Protein AF-A0A7C2LD49-F1 (afdb_monomer_lite)

Secondary structure (DSSP, 8-state):
--------HHHHHHHHHHHHHHHHHHHHHHHHHHHHHHHHHGGGSPTTGGGSPP-TTHHHHHHHHHHHHHHHHHHHHHH-TTHHHHHHHHHHHHHHHHHHHHHHHHHHS--SSPPPPHHHHHHHHHHHHHHHHHHHHHHHHHHHHHHHHHHHHHHHHH--

Structure (mmCIF, N/CA/C/O backbone):
data_AF-A0A7C2LD49-F1
#
_entry.id   AF-A0A7C2LD49-F1
#
loop_
_atom_site.group_PDB
_atom_site.id
_atom_site.type_symbol
_atom_site.label_atom_id
_atom_site.label_alt_id
_atom_site.label_comp_id
_atom_site.label_asym_id
_atom_site.label_entity_id
_atom_site.label_seq_id
_atom_site.pdbx_PDB_ins_code
_atom_site.Cartn_x
_atom_site.Cartn_y
_atom_site.Cartn_z
_atom_site.occupancy
_atom_site.B_iso_or_equiv
_atom_site.auth_seq_id
_atom_site.auth_comp_id
_atom_site.auth_asym_id
_atom_site.auth_atom_id
_atom_site.pdbx_PDB_model_num
ATOM 1 N N . MET A 1 1 ? -26.504 25.835 11.988 1.00 38.66 1 MET A N 1
ATOM 2 C CA . MET A 1 1 ? -25.027 25.902 12.025 1.00 38.66 1 MET A CA 1
ATOM 3 C C . MET A 1 1 ? -24.518 24.601 12.623 1.00 38.66 1 MET A C 1
ATOM 5 O O . MET A 1 1 ? -24.708 24.375 13.809 1.00 38.66 1 MET A O 1
ATOM 9 N N . ALA A 1 2 ? -24.002 23.696 11.789 1.00 41.78 2 ALA A N 1
ATOM 10 C CA . ALA A 1 2 ? -23.478 22.413 12.249 1.00 41.78 2 ALA A CA 1
ATOM 11 C C . ALA A 1 2 ? -22.255 22.669 13.139 1.00 41.78 2 ALA A C 1
ATOM 13 O O . ALA A 1 2 ? -21.271 23.254 12.688 1.00 41.78 2 ALA A O 1
ATOM 14 N N . GLY A 1 3 ? -22.347 22.291 14.414 1.00 40.12 3 GLY A N 1
ATOM 15 C CA . GLY A 1 3 ? -21.246 22.422 15.359 1.00 40.12 3 GLY A CA 1
ATOM 16 C C . GLY A 1 3 ? -20.045 21.630 14.857 1.00 40.12 3 GLY A C 1
ATOM 17 O O . GLY A 1 3 ? -20.109 20.408 14.734 1.00 40.12 3 GLY A O 1
ATOM 18 N N . VAL A 1 4 ? -18.954 22.329 14.552 1.00 45.88 4 VAL A N 1
ATOM 19 C CA . VAL A 1 4 ? -17.667 21.712 14.232 1.00 45.88 4 VAL A CA 1
ATOM 20 C C . VAL A 1 4 ? -17.202 20.982 15.493 1.00 45.88 4 VAL A C 1
ATOM 22 O O . VAL A 1 4 ? -16.647 21.594 16.406 1.00 45.88 4 VAL A O 1
ATOM 25 N N . LYS A 1 5 ? -17.473 19.673 15.583 1.00 56.56 5 LYS A N 1
ATOM 26 C CA . LYS A 1 5 ? -16.883 18.806 16.610 1.00 56.56 5 LYS A CA 1
ATOM 27 C C . LYS A 1 5 ? -15.365 18.957 16.488 1.00 56.56 5 LYS A C 1
ATOM 29 O O . LYS A 1 5 ? -14.786 18.525 15.494 1.00 56.56 5 LYS A O 1
ATOM 34 N N . ARG A 1 6 ? -14.721 19.597 17.472 1.00 55.78 6 ARG A N 1
ATOM 35 C CA . ARG A 1 6 ? -13.255 19.674 17.554 1.00 55.78 6 ARG A CA 1
ATOM 36 C C . ARG A 1 6 ? -12.712 18.247 17.554 1.00 55.78 6 ARG A C 1
ATOM 38 O O . ARG A 1 6 ? -12.848 17.533 18.545 1.00 55.78 6 ARG A O 1
ATOM 45 N N . LEU A 1 7 ? -12.120 17.832 16.437 1.00 61.81 7 LEU A N 1
ATOM 46 C CA . LEU A 1 7 ? -11.385 16.580 16.349 1.00 61.81 7 LEU A CA 1
ATOM 47 C C . LEU A 1 7 ? -10.257 16.652 17.385 1.00 61.81 7 LEU A C 1
ATOM 49 O O . LEU A 1 7 ? -9.445 17.576 17.354 1.00 61.81 7 LEU A O 1
ATOM 53 N N . SER A 1 8 ? -10.235 15.725 18.344 1.00 77.50 8 SER A N 1
ATOM 54 C CA . SER A 1 8 ? -9.158 15.675 19.335 1.00 77.50 8 SER A CA 1
ATOM 55 C C . SER A 1 8 ? -7.816 15.565 18.607 1.00 77.50 8 SER A C 1
ATOM 57 O O . SER A 1 8 ? -7.677 14.724 17.719 1.00 77.50 8 SER A O 1
ATOM 59 N N . TRP A 1 9 ? -6.824 16.378 18.986 1.00 80.88 9 TRP A N 1
ATOM 60 C CA . TRP A 1 9 ? -5.478 16.376 18.388 1.00 80.88 9 TRP A CA 1
ATOM 61 C C . TRP A 1 9 ? -4.862 14.971 18.301 1.00 80.88 9 TRP A C 1
ATOM 63 O O . TRP A 1 9 ? -4.153 14.661 17.349 1.00 80.88 9 TRP A O 1
ATOM 73 N N . LYS A 1 10 ? -5.203 14.085 19.246 1.00 83.75 10 LYS A N 1
ATOM 74 C CA . LYS A 1 10 ? -4.780 12.676 19.247 1.00 83.75 10 LYS A CA 1
ATOM 75 C C . LYS A 1 10 ? -5.353 11.884 18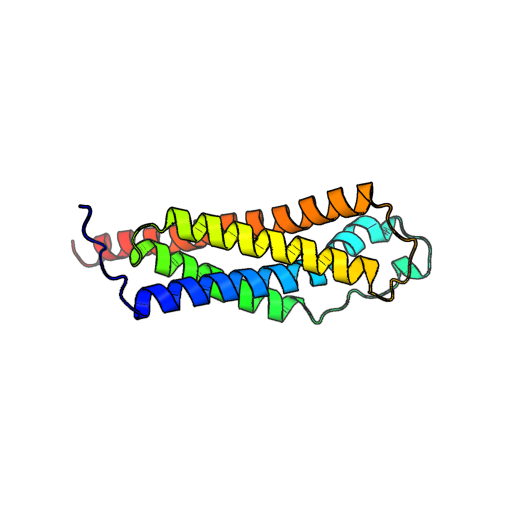.065 1.00 83.75 10 LYS A C 1
ATOM 77 O O . LYS A 1 10 ? -4.644 11.090 17.459 1.00 83.75 10 LYS A O 1
ATOM 82 N N . ILE A 1 11 ? -6.620 12.116 17.720 1.00 83.44 11 ILE A N 1
ATOM 83 C CA . ILE A 1 11 ? -7.285 11.466 16.582 1.00 83.44 11 ILE A CA 1
ATOM 84 C C . ILE A 1 11 ? -6.709 12.014 15.277 1.00 83.44 11 ILE A C 1
ATOM 86 O O . ILE A 1 11 ? -6.383 11.233 14.392 1.00 83.44 11 ILE A O 1
ATOM 90 N N . ALA A 1 12 ? -6.507 13.331 15.179 1.00 86.06 12 ALA A N 1
ATOM 91 C CA . ALA A 1 12 ? -5.870 13.944 14.014 1.00 86.06 12 ALA A CA 1
ATOM 92 C C . ALA A 1 12 ? -4.448 13.398 13.779 1.00 86.06 12 ALA A C 1
ATOM 94 O O . ALA A 1 12 ? -4.109 13.018 12.660 1.00 86.06 12 ALA A O 1
ATOM 95 N N . GLY A 1 13 ? -3.646 13.283 14.844 1.00 89.31 13 GLY A N 1
ATOM 96 C CA . GLY A 1 13 ? -2.306 12.695 14.778 1.00 89.31 13 GLY A CA 1
ATOM 97 C C . GLY A 1 13 ? -2.326 11.230 14.337 1.00 89.31 13 GLY A C 1
ATOM 98 O O . GLY A 1 13 ? -1.518 10.825 13.507 1.00 89.31 13 GLY A O 1
ATOM 99 N N . PHE A 1 14 ? -3.293 10.446 14.817 1.00 91.38 14 PHE A N 1
ATOM 100 C CA . PHE A 1 14 ? -3.450 9.052 14.401 1.00 91.38 14 PHE A CA 1
ATOM 101 C C . PHE A 1 14 ? -3.874 8.911 12.930 1.00 91.38 14 PHE A C 1
ATOM 103 O O . PHE A 1 14 ? -3.339 8.066 12.214 1.00 91.38 14 PHE A O 1
ATOM 110 N N . TRP A 1 15 ? -4.773 9.779 12.450 1.00 92.81 15 TRP A N 1
ATOM 111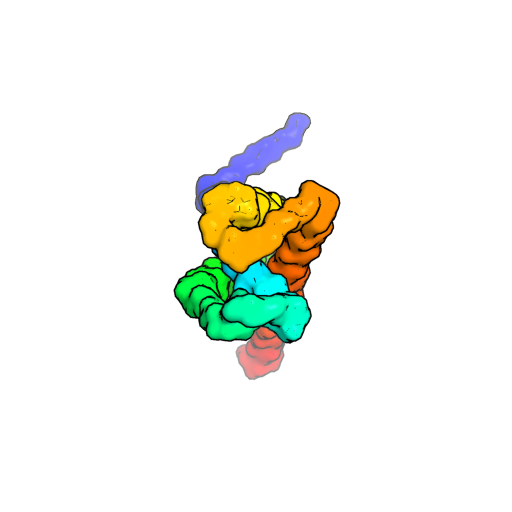 C CA . TRP A 1 15 ? -5.108 9.866 11.025 1.00 92.81 15 TRP A CA 1
ATOM 112 C C . TRP A 1 15 ? -3.865 10.159 10.192 1.00 92.81 15 TRP A C 1
ATOM 114 O O . TRP A 1 15 ? -3.615 9.471 9.207 1.00 92.81 15 TRP A O 1
ATOM 124 N N . PHE A 1 16 ? -3.082 11.163 10.583 1.00 94.00 16 PHE A N 1
ATOM 125 C CA . PHE A 1 16 ? -1.860 11.525 9.873 1.00 94.00 16 PHE A CA 1
ATOM 126 C C . PHE A 1 16 ? -0.850 10.369 9.844 1.00 94.00 16 PHE A C 1
ATOM 128 O O . PHE A 1 16 ? -0.315 10.058 8.784 1.00 94.00 16 PHE A O 1
ATOM 135 N N . ALA A 1 17 ? -0.657 9.673 10.968 1.00 95.19 17 ALA A N 1
ATOM 136 C CA . ALA A 1 17 ? 0.241 8.523 11.051 1.00 95.19 17 ALA A CA 1
ATOM 137 C C . ALA A 1 17 ? -0.164 7.384 10.101 1.00 95.19 17 ALA A C 1
ATOM 139 O O . ALA A 1 17 ? 0.690 6.833 9.413 1.00 95.19 17 ALA A O 1
ATOM 140 N N . ILE A 1 18 ? -1.460 7.062 10.005 1.00 96.25 18 ILE A N 1
ATOM 141 C CA . ILE A 1 18 ? -1.960 6.047 9.062 1.00 96.25 18 ILE A CA 1
ATOM 142 C C . ILE A 1 18 ? -1.695 6.461 7.615 1.00 96.25 18 ILE A C 1
ATOM 144 O O . ILE A 1 18 ? -1.265 5.633 6.816 1.00 96.25 18 ILE A O 1
ATOM 148 N N . HIS A 1 19 ? -1.912 7.732 7.275 1.00 96.88 19 HIS A N 1
ATOM 149 C CA . HIS A 1 19 ? -1.615 8.233 5.935 1.00 96.88 19 HIS A CA 1
ATOM 150 C C . HIS A 1 19 ? -0.125 8.163 5.615 1.00 96.88 19 HIS A C 1
ATOM 152 O O . HIS A 1 19 ? 0.227 7.720 4.528 1.00 96.88 19 HIS A O 1
ATOM 158 N N . LEU A 1 20 ? 0.739 8.535 6.563 1.00 96.62 20 LEU A N 1
ATOM 159 C CA . LEU A 1 20 ? 2.189 8.452 6.404 1.00 96.62 20 LEU A CA 1
ATOM 160 C C . LEU A 1 20 ? 2.655 6.999 6.225 1.00 96.62 20 LEU A C 1
ATOM 162 O O . LEU A 1 20 ? 3.468 6.720 5.347 1.00 96.62 20 LEU A O 1
ATOM 166 N N . LEU A 1 21 ? 2.095 6.068 7.005 1.00 96.81 21 LEU A N 1
ATOM 167 C CA . LEU A 1 21 ? 2.347 4.634 6.852 1.00 96.81 21 LEU A CA 1
ATOM 168 C C . LEU A 1 21 ? 1.868 4.123 5.493 1.00 96.81 21 LEU A C 1
ATOM 170 O O . LEU A 1 21 ? 2.601 3.392 4.833 1.00 96.81 21 LEU A O 1
ATOM 174 N N . ALA A 1 22 ? 0.677 4.522 5.043 1.00 96.94 22 ALA A N 1
ATOM 175 C CA . ALA A 1 22 ? 0.164 4.157 3.726 1.00 96.94 22 ALA A CA 1
ATOM 176 C C . ALA A 1 22 ? 1.066 4.686 2.603 1.00 96.94 22 ALA A C 1
ATOM 178 O O . ALA A 1 22 ? 1.401 3.938 1.688 1.00 96.94 22 ALA A O 1
ATOM 179 N N . TRP A 1 23 ? 1.525 5.934 2.723 1.00 96.50 23 TRP A N 1
ATOM 180 C CA . TRP A 1 23 ? 2.493 6.555 1.818 1.00 96.50 23 TRP A CA 1
ATOM 181 C C . TRP A 1 23 ? 3.795 5.756 1.741 1.00 96.50 23 TRP A C 1
ATOM 183 O O . TRP A 1 23 ? 4.209 5.355 0.656 1.00 96.50 23 TRP A O 1
ATOM 193 N N . GLY A 1 24 ? 4.418 5.490 2.893 1.00 94.50 24 GLY A N 1
ATOM 194 C CA . GLY A 1 24 ? 5.688 4.770 2.969 1.00 94.50 24 GLY A CA 1
ATOM 195 C C . GLY A 1 24 ? 5.571 3.331 2.474 1.00 94.50 24 GLY A C 1
ATOM 196 O O . GLY A 1 24 ? 6.415 2.870 1.712 1.00 94.50 24 GLY A O 1
ATOM 197 N N . THR A 1 25 ? 4.491 2.637 2.841 1.00 95.62 25 THR A N 1
ATOM 198 C CA . THR A 1 25 ? 4.242 1.259 2.388 1.00 95.62 25 THR A CA 1
ATOM 199 C C . THR A 1 25 ? 4.027 1.213 0.876 1.00 95.62 25 THR A C 1
ATOM 201 O O . THR A 1 25 ? 4.627 0.378 0.204 1.00 95.62 25 THR A O 1
ATOM 204 N N . GLY A 1 26 ? 3.225 2.137 0.332 1.00 94.06 26 GLY A N 1
ATOM 205 C CA . GLY A 1 26 ? 3.004 2.267 -1.106 1.00 94.06 26 GLY A CA 1
ATOM 206 C C . GLY A 1 26 ? 4.298 2.564 -1.860 1.00 94.06 26 GLY A C 1
ATOM 207 O O . GLY A 1 26 ? 4.593 1.898 -2.847 1.00 94.06 26 GLY A O 1
ATOM 208 N N . PHE A 1 27 ? 5.117 3.489 -1.355 1.00 92.62 27 PHE A N 1
ATOM 209 C CA . PHE A 1 27 ? 6.413 3.812 -1.949 1.00 92.62 27 PHE A CA 1
ATOM 210 C C . PHE A 1 27 ? 7.352 2.599 -1.987 1.00 92.62 27 PHE A C 1
ATOM 212 O O . PHE A 1 27 ? 7.891 2.280 -3.047 1.00 92.62 27 PHE A O 1
ATOM 219 N N . VAL A 1 28 ? 7.519 1.898 -0.859 1.00 91.00 28 VAL A N 1
ATOM 220 C CA . VAL A 1 28 ? 8.383 0.708 -0.784 1.00 91.00 28 VAL A CA 1
ATOM 221 C C . VAL A 1 28 ? 7.858 -0.400 -1.694 1.00 91.00 28 VAL A C 1
ATOM 223 O O . VAL A 1 28 ? 8.645 -1.023 -2.397 1.00 91.00 28 VAL A O 1
ATOM 226 N N . TRP A 1 29 ? 6.540 -0.615 -1.741 1.00 91.00 29 TRP A N 1
ATOM 227 C CA . TRP A 1 29 ? 5.928 -1.580 -2.654 1.00 91.00 29 TRP A CA 1
ATOM 228 C C . TRP A 1 29 ? 6.188 -1.239 -4.119 1.00 91.00 29 TRP A C 1
ATOM 230 O O . TRP A 1 29 ? 6.621 -2.105 -4.867 1.00 91.00 29 TRP A O 1
ATOM 240 N N . GLY A 1 30 ? 5.957 0.012 -4.527 1.00 87.31 30 GLY A N 1
ATOM 241 C CA . GLY A 1 30 ? 6.189 0.450 -5.903 1.00 87.31 30 GLY A CA 1
ATOM 242 C C . GLY A 1 30 ? 7.644 0.266 -6.335 1.00 87.31 30 GLY A C 1
ATOM 243 O O . GLY A 1 30 ? 7.889 -0.211 -7.438 1.00 87.31 30 GLY A O 1
ATOM 244 N N . ALA A 1 31 ? 8.594 0.546 -5.439 1.00 84.44 31 ALA A N 1
ATOM 245 C CA . ALA A 1 31 ? 10.015 0.322 -5.695 1.00 84.44 31 ALA A CA 1
ATOM 246 C C . ALA A 1 31 ? 10.389 -1.170 -5.722 1.00 84.44 31 ALA A C 1
ATOM 248 O O . ALA A 1 31 ? 11.208 -1.593 -6.532 1.00 84.44 31 ALA A O 1
ATOM 249 N N . ALA A 1 32 ? 9.780 -1.981 -4.854 1.00 80.75 32 ALA A N 1
ATOM 250 C CA . ALA A 1 32 ? 10.046 -3.415 -4.761 1.00 80.75 32 ALA A CA 1
ATOM 251 C C . ALA A 1 32 ? 9.331 -4.242 -5.841 1.00 80.75 32 ALA A C 1
ATOM 253 O O . ALA A 1 32 ? 9.728 -5.373 -6.109 1.00 80.75 32 ALA A O 1
ATOM 254 N N . ALA A 1 33 ? 8.273 -3.716 -6.457 1.00 75.38 33 ALA A N 1
ATOM 255 C CA . ALA A 1 33 ? 7.445 -4.454 -7.405 1.00 75.38 33 ALA A CA 1
ATOM 256 C C . ALA A 1 33 ? 8.179 -4.835 -8.695 1.00 75.38 33 ALA A C 1
ATOM 258 O O . ALA A 1 33 ? 7.771 -5.800 -9.349 1.00 75.38 33 ALA A O 1
ATOM 259 N N . ASP A 1 34 ? 9.284 -4.156 -9.029 1.00 64.88 34 ASP A N 1
ATOM 260 C CA . ASP A 1 34 ? 10.156 -4.591 -10.123 1.00 64.88 34 ASP A CA 1
ATOM 261 C C . ASP A 1 34 ? 10.686 -6.013 -9.871 1.00 64.88 34 ASP A C 1
ATOM 263 O O . ASP A 1 34 ? 10.747 -6.808 -10.796 1.00 64.88 34 ASP A O 1
ATOM 267 N N . LEU A 1 35 ? 10.888 -6.423 -8.610 1.00 55.06 35 LEU A N 1
ATOM 268 C CA . LEU A 1 35 ? 11.236 -7.801 -8.235 1.00 55.06 35 LEU A CA 1
ATOM 269 C C . LEU A 1 35 ? 10.166 -8.817 -8.662 1.00 55.06 35 LEU A C 1
ATOM 271 O O . LEU A 1 35 ? 10.474 -9.903 -9.151 1.00 55.06 35 LEU A O 1
ATOM 275 N N . THR A 1 36 ? 8.891 -8.479 -8.459 1.00 56.12 36 THR A N 1
ATOM 276 C CA . THR A 1 36 ? 7.757 -9.373 -8.728 1.00 56.12 36 THR A CA 1
ATOM 277 C C . THR A 1 36 ? 7.461 -9.452 -10.220 1.00 56.12 36 THR A C 1
ATOM 279 O O . THR A 1 36 ? 7.240 -10.542 -10.748 1.00 56.12 36 THR A O 1
ATOM 282 N N . VAL A 1 37 ? 7.512 -8.314 -10.916 1.00 56.44 37 VAL A N 1
ATOM 283 C CA . VAL A 1 37 ? 7.369 -8.269 -12.375 1.00 56.44 37 VAL A CA 1
ATOM 284 C C . VAL A 1 37 ? 8.568 -8.943 -13.038 1.00 56.44 37 VAL A C 1
ATOM 286 O O . VAL A 1 37 ? 8.385 -9.744 -13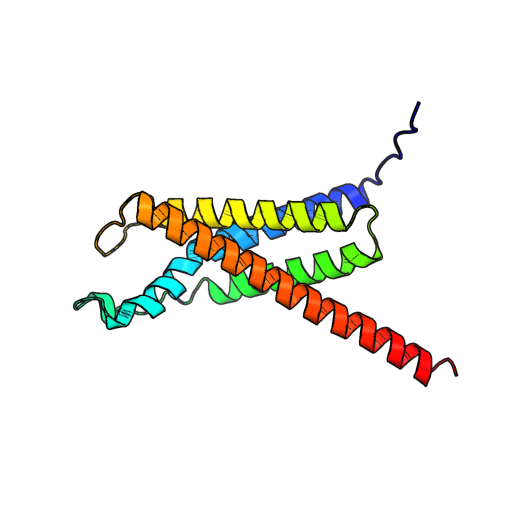.950 1.00 56.44 37 VAL A O 1
ATOM 289 N N . PHE A 1 38 ? 9.784 -8.711 -12.544 1.00 56.72 38 PHE A N 1
ATOM 290 C CA . PHE A 1 38 ? 10.974 -9.402 -13.016 1.00 56.72 38 PHE A CA 1
ATOM 291 C C . PHE A 1 38 ? 10.827 -10.910 -12.851 1.00 56.72 38 PHE A C 1
ATOM 293 O O . PHE A 1 38 ? 10.982 -11.603 -13.839 1.00 56.72 38 PHE A O 1
ATOM 300 N N . LEU A 1 39 ? 10.439 -11.442 -11.685 1.00 55.09 39 LEU A N 1
ATOM 301 C CA . LEU A 1 39 ? 10.241 -12.891 -11.504 1.00 55.09 39 LEU A CA 1
ATOM 302 C C . LEU A 1 39 ? 9.200 -13.498 -12.462 1.00 55.09 39 LEU A C 1
ATOM 304 O O . LEU A 1 39 ? 9.406 -14.616 -12.936 1.00 55.09 39 LEU A 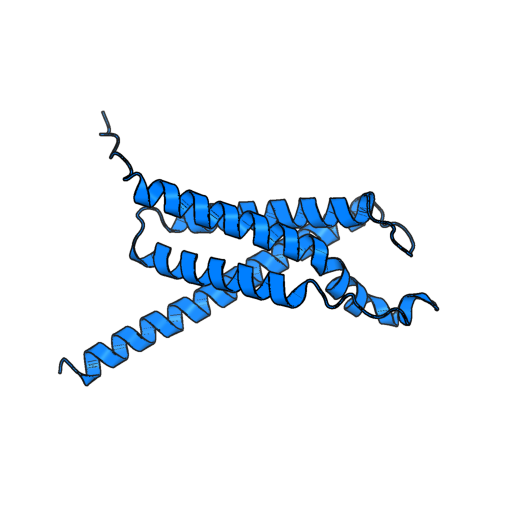O 1
ATOM 308 N N . LEU A 1 40 ? 8.125 -12.769 -12.779 1.00 61.50 40 LEU A N 1
ATOM 309 C CA . LEU A 1 40 ? 7.097 -13.212 -13.730 1.00 61.50 40 LEU A CA 1
ATOM 310 C C . LEU A 1 40 ? 7.607 -13.244 -15.180 1.00 61.50 40 LEU A C 1
ATOM 312 O O . LEU A 1 40 ? 7.245 -14.142 -15.936 1.00 61.50 40 LEU A O 1
ATOM 316 N N . VAL A 1 41 ? 8.455 -12.285 -15.564 1.00 62.00 41 VAL A N 1
ATOM 317 C CA . VAL A 1 41 ? 8.949 -12.119 -16.945 1.00 62.00 41 VAL A CA 1
ATOM 318 C C . VAL A 1 41 ? 10.364 -12.707 -17.127 1.00 62.00 41 VAL A C 1
ATOM 320 O O . VAL A 1 41 ? 10.840 -12.876 -18.249 1.00 62.00 41 VAL A O 1
ATOM 323 N N . ARG A 1 42 ? 11.030 -13.111 -16.038 1.00 62.59 42 ARG A N 1
ATOM 324 C CA . ARG A 1 42 ? 12.390 -13.679 -15.993 1.00 62.59 42 ARG A CA 1
ATOM 325 C C . ARG A 1 42 ? 12.601 -14.841 -16.965 1.00 62.59 42 ARG A C 1
ATOM 327 O O . ARG A 1 42 ? 13.644 -14.846 -17.617 1.00 62.59 42 ARG A O 1
ATOM 334 N N . PRO A 1 43 ? 11.665 -15.803 -17.119 1.00 66.12 43 PRO A N 1
ATOM 335 C CA . PRO A 1 43 ? 11.848 -16.914 -18.055 1.00 66.12 43 PRO A CA 1
ATOM 336 C C . PRO A 1 43 ? 11.889 -16.465 -19.521 1.00 66.12 43 PRO A C 1
ATOM 338 O O . PRO A 1 43 ? 12.537 -17.113 -20.338 1.00 66.12 43 PRO A O 1
ATOM 341 N N . SER A 1 44 ? 11.215 -15.358 -19.845 1.00 69.62 44 SER A N 1
ATOM 342 C CA . SER A 1 44 ? 11.155 -14.779 -21.193 1.00 69.62 44 SER A CA 1
ATOM 343 C C . SER A 1 44 ? 12.285 -13.793 -21.506 1.00 69.62 44 SER A C 1
ATOM 345 O O . SER A 1 44 ? 12.398 -13.350 -22.646 1.00 69.62 44 SER A O 1
ATOM 347 N N . LEU A 1 45 ? 13.132 -13.445 -20.532 1.00 63.28 45 LEU A N 1
ATOM 348 C CA . LEU A 1 45 ? 14.263 -12.550 -20.767 1.00 63.28 45 LEU A CA 1
ATOM 349 C C . LEU A 1 45 ? 15.442 -13.304 -21.412 1.00 63.28 45 LEU A C 1
ATOM 351 O O . LEU A 1 45 ? 15.781 -14.415 -20.983 1.00 63.28 45 LEU A O 1
ATOM 355 N N . PRO A 1 46 ? 16.127 -12.710 -22.406 1.00 72.69 46 PRO A N 1
ATOM 356 C CA . PRO A 1 46 ? 17.370 -13.270 -22.916 1.00 72.69 46 PRO A CA 1
ATOM 357 C C . PRO A 1 46 ? 18.478 -13.219 -21.840 1.00 72.69 46 PRO A C 1
ATOM 359 O O . PRO A 1 46 ? 18.446 -12.369 -20.944 1.00 72.69 46 PRO A O 1
ATOM 362 N N . PRO A 1 47 ? 19.481 -14.115 -21.892 1.00 74.44 47 PRO A N 1
ATOM 363 C CA . PRO A 1 47 ? 20.716 -13.954 -21.120 1.00 74.44 47 PRO A CA 1
ATOM 364 C C . PRO A 1 47 ? 21.392 -12.589 -21.369 1.00 74.44 47 PRO A C 1
ATOM 366 O O . PRO A 1 47 ? 21.299 -12.094 -22.493 1.00 74.44 47 PRO A O 1
ATOM 369 N N . PRO A 1 48 ? 22.105 -11.994 -20.387 1.00 65.94 48 PRO A N 1
ATOM 370 C CA . PRO A 1 48 ? 22.364 -12.475 -19.022 1.00 65.94 48 PRO A CA 1
ATOM 371 C C . PRO A 1 48 ? 21.265 -12.098 -18.017 1.00 65.94 48 PRO A C 1
ATOM 373 O O . PRO A 1 48 ? 21.298 -12.550 -16.876 1.00 65.94 48 PRO A O 1
ATOM 376 N N . TRP A 1 49 ? 20.273 -11.314 -18.441 1.00 62.84 49 TRP A N 1
ATOM 377 C CA . TRP A 1 49 ? 19.262 -10.716 -17.570 1.00 62.84 49 TRP A CA 1
ATOM 378 C C . TRP A 1 49 ? 18.485 -11.754 -16.769 1.00 62.84 49 TRP A C 1
ATOM 380 O O . TRP A 1 49 ? 18.314 -11.602 -15.568 1.00 62.84 49 TRP A O 1
ATOM 390 N N . ARG A 1 50 ? 18.119 -12.889 -17.377 1.00 67.50 50 ARG A N 1
ATOM 391 C CA . ARG A 1 50 ? 17.460 -13.998 -16.660 1.00 67.50 50 ARG A CA 1
ATOM 392 C C . ARG A 1 50 ? 18.285 -14.589 -15.500 1.00 67.50 50 ARG A C 1
ATOM 394 O O . ARG A 1 50 ? 17.730 -15.312 -14.672 1.00 67.50 50 ARG A O 1
ATOM 401 N N . TRP A 1 51 ? 19.589 -14.323 -15.428 1.00 66.88 51 TRP A N 1
ATOM 402 C CA . TRP A 1 51 ? 20.503 -14.865 -14.417 1.00 66.88 51 TRP A CA 1
ATOM 403 C C . TRP A 1 51 ? 20.797 -13.905 -13.262 1.00 66.88 51 TRP A C 1
ATOM 405 O O . TRP A 1 51 ? 21.366 -14.349 -12.267 1.00 66.88 51 TRP A O 1
ATOM 415 N N . LEU A 1 52 ? 20.374 -12.640 -13.343 1.00 58.03 52 LEU A N 1
ATOM 416 C CA . LEU A 1 52 ? 20.575 -11.691 -12.250 1.00 58.03 52 LEU A CA 1
ATOM 417 C C . LEU A 1 52 ? 19.712 -12.064 -11.028 1.00 58.03 52 LEU A C 1
ATOM 419 O O . LEU A 1 52 ? 18.548 -12.4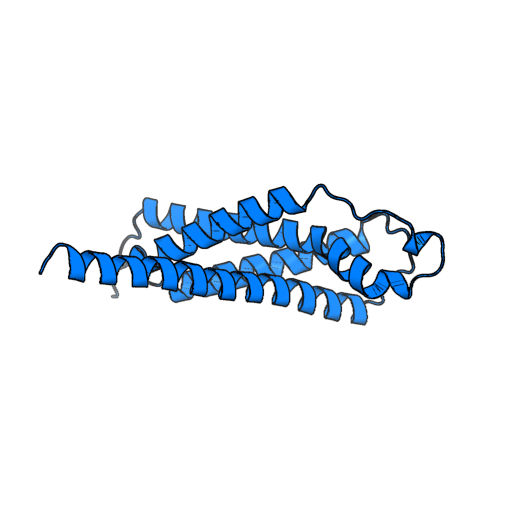59 -11.195 1.00 58.03 52 LEU A O 1
ATOM 423 N N . PRO A 1 53 ? 20.272 -12.001 -9.805 1.00 58.47 53 PRO A N 1
ATOM 424 C CA . PRO A 1 53 ? 19.519 -12.263 -8.592 1.00 58.47 53 PRO A CA 1
ATOM 425 C C . PRO A 1 53 ? 18.561 -11.097 -8.283 1.00 58.47 53 PRO A C 1
ATOM 427 O O . PRO A 1 53 ? 18.917 -9.937 -8.493 1.00 58.47 53 PRO A O 1
ATOM 430 N N . PRO A 1 54 ? 17.350 -11.384 -7.774 1.00 59.97 54 PRO A N 1
ATOM 431 C CA . PRO A 1 54 ? 16.477 -10.352 -7.226 1.00 59.97 54 PRO A CA 1
ATOM 432 C C . PRO A 1 54 ? 17.177 -9.612 -6.069 1.00 59.97 54 PRO A C 1
ATOM 434 O O . PRO A 1 54 ? 17.901 -10.226 -5.291 1.00 59.97 54 PRO A O 1
ATOM 437 N N . SER A 1 55 ? 16.978 -8.294 -5.938 1.00 59.91 55 SER A N 1
ATOM 438 C CA . SER A 1 55 ? 17.491 -7.546 -4.784 1.00 59.91 55 SER A CA 1
ATOM 439 C C . SER A 1 55 ? 16.675 -7.858 -3.515 1.00 59.91 55 SER A C 1
ATOM 441 O O . SER A 1 55 ? 15.487 -7.552 -3.410 1.00 59.91 55 SER A O 1
ATOM 443 N N . ASP A 1 56 ? 17.317 -8.483 -2.526 1.00 60.34 56 ASP A N 1
ATOM 444 C CA . ASP A 1 56 ? 16.651 -9.038 -1.334 1.00 60.34 56 ASP A CA 1
ATOM 445 C C . ASP A 1 56 ? 16.268 -7.993 -0.259 1.00 60.34 56 ASP A C 1
ATOM 447 O O . ASP A 1 56 ? 15.552 -8.296 0.696 1.00 60.34 56 ASP A O 1
ATOM 451 N N . ASN A 1 57 ? 16.689 -6.732 -0.401 1.00 66.50 57 ASN A N 1
ATOM 452 C CA . ASN A 1 57 ? 16.662 -5.770 0.710 1.00 66.50 57 ASN A CA 1
ATOM 453 C C . ASN A 1 57 ? 15.288 -5.138 1.017 1.00 66.50 57 ASN A C 1
ATOM 455 O O . ASN A 1 57 ? 15.094 -4.614 2.114 1.00 66.50 57 ASN A O 1
ATOM 459 N N . TYR A 1 58 ? 14.311 -5.185 0.106 1.00 72.25 58 TYR A N 1
ATOM 460 C CA . TYR A 1 58 ? 13.041 -4.459 0.293 1.00 72.25 58 TYR A CA 1
ATOM 461 C C . TYR A 1 58 ? 11.943 -5.248 1.016 1.00 72.25 58 TYR A C 1
ATOM 463 O O . TYR A 1 58 ? 11.000 -4.648 1.536 1.00 72.25 58 TYR A O 1
ATOM 471 N N . GLN A 1 59 ? 12.054 -6.577 1.090 1.00 80.75 59 GLN A N 1
ATOM 472 C CA . GLN A 1 59 ? 10.975 -7.424 1.610 1.00 80.75 59 GLN A CA 1
ATOM 473 C C . GLN A 1 59 ? 10.716 -7.189 3.104 1.00 80.75 59 GLN A C 1
ATOM 475 O O . GLN A 1 59 ? 9.574 -6.963 3.505 1.00 80.75 59 GLN A O 1
ATOM 480 N N . LEU A 1 60 ? 11.768 -7.190 3.931 1.00 84.81 60 LEU A N 1
ATOM 481 C CA . LEU A 1 60 ? 11.633 -7.003 5.381 1.00 84.81 60 LEU A CA 1
ATOM 482 C C . LEU A 1 60 ? 11.024 -5.636 5.720 1.00 84.81 60 LEU A C 1
ATOM 484 O O . LEU A 1 60 ? 10.124 -5.542 6.559 1.00 84.81 60 LEU A O 1
ATOM 488 N N . LEU A 1 61 ? 11.495 -4.581 5.048 1.00 88.44 61 LEU A N 1
ATOM 489 C CA . LEU A 1 61 ? 10.988 -3.225 5.235 1.00 88.44 61 LEU A CA 1
ATOM 490 C C . LEU A 1 61 ? 9.513 -3.132 4.826 1.00 88.44 61 LEU A C 1
ATOM 492 O O . LEU A 1 61 ? 8.702 -2.592 5.581 1.00 88.44 61 LEU A O 1
ATOM 496 N N . TYR A 1 62 ? 9.158 -3.708 3.674 1.00 89.88 62 TYR A N 1
ATOM 497 C CA . TYR A 1 62 ? 7.783 -3.738 3.184 1.00 89.88 62 TYR A CA 1
ATOM 498 C C . TYR A 1 62 ? 6.834 -4.416 4.176 1.00 89.88 62 TYR A C 1
ATOM 500 O O . TYR A 1 62 ? 5.854 -3.805 4.601 1.00 89.88 62 TYR A O 1
ATOM 508 N N . TYR A 1 63 ? 7.137 -5.649 4.595 1.00 90.31 63 TYR A N 1
ATOM 509 C CA . TYR A 1 63 ? 6.263 -6.397 5.503 1.00 90.31 63 TYR A CA 1
ATOM 510 C C . TYR A 1 63 ? 6.148 -5.742 6.881 1.00 90.31 63 TYR A C 1
ATOM 512 O O . TYR A 1 63 ? 5.079 -5.796 7.495 1.00 90.31 63 TYR A O 1
ATOM 520 N N . SER A 1 64 ? 7.208 -5.077 7.348 1.00 93.31 64 SER A N 1
ATOM 521 C CA . SER A 1 64 ? 7.187 -4.317 8.603 1.00 93.31 64 SER A CA 1
ATOM 522 C C . SER A 1 64 ? 6.227 -3.126 8.522 1.00 93.31 64 SER A C 1
ATOM 524 O O . SER A 1 64 ? 5.357 -2.969 9.381 1.00 93.31 64 SER A O 1
ATOM 526 N N . LEU A 1 65 ? 6.327 -2.321 7.458 1.00 94.81 65 LEU A N 1
ATOM 527 C CA . LEU A 1 65 ? 5.434 -1.181 7.223 1.00 94.81 65 LEU A CA 1
ATOM 528 C C . LEU A 1 65 ? 3.986 -1.626 6.997 1.00 94.81 65 LEU A C 1
ATOM 530 O O . LEU A 1 65 ? 3.073 -1.063 7.600 1.00 94.81 65 LEU A O 1
ATOM 534 N N . LEU A 1 66 ? 3.784 -2.681 6.203 1.00 94.62 66 LEU A N 1
ATOM 535 C CA . LEU A 1 66 ? 2.469 -3.263 5.944 1.00 94.62 66 LEU A CA 1
ATOM 536 C C . LEU A 1 66 ? 1.811 -3.751 7.237 1.00 94.62 66 LEU A C 1
ATOM 538 O O . LEU A 1 66 ? 0.642 -3.457 7.479 1.00 94.62 66 LEU A O 1
ATOM 542 N N . SER A 1 67 ? 2.557 -4.450 8.094 1.00 94.38 67 SER A N 1
ATOM 543 C CA . SER A 1 67 ? 2.044 -4.935 9.379 1.00 94.38 67 SER A CA 1
ATOM 544 C C . SER A 1 67 ? 1.631 -3.777 10.286 1.00 94.38 67 SER A C 1
ATOM 546 O O . SER A 1 67 ? 0.529 -3.788 10.837 1.00 94.38 67 SER A O 1
ATOM 548 N N . LEU A 1 68 ? 2.470 -2.740 10.397 1.00 96.69 68 LEU A N 1
ATOM 549 C CA . LEU A 1 68 ? 2.149 -1.535 11.167 1.00 96.69 68 LEU A CA 1
ATOM 550 C C . LEU A 1 68 ? 0.918 -0.811 10.614 1.00 96.69 68 LEU A C 1
ATOM 552 O O . LEU A 1 68 ? 0.058 -0.381 11.389 1.00 96.69 68 LEU A O 1
ATOM 556 N N . LEU A 1 69 ? 0.801 -0.705 9.289 1.00 96.81 69 LEU A N 1
ATOM 557 C CA . LEU A 1 69 ? -0.354 -0.108 8.627 1.00 96.81 69 LEU A CA 1
ATOM 558 C C . LEU A 1 69 ? -1.629 -0.903 8.926 1.00 96.81 69 LEU A C 1
ATOM 560 O O . LEU A 1 69 ? -2.618 -0.321 9.368 1.00 96.81 69 LEU A O 1
ATOM 564 N N . VAL A 1 70 ? -1.602 -2.226 8.748 1.00 96.12 70 VAL A N 1
ATOM 565 C CA . VAL A 1 70 ? -2.753 -3.108 8.996 1.00 96.12 70 VAL A CA 1
ATOM 566 C C . VAL A 1 70 ? -3.193 -3.036 10.454 1.00 96.12 70 VAL A C 1
ATOM 568 O O . VAL A 1 70 ? -4.374 -2.813 10.717 1.00 96.12 70 VAL A O 1
ATOM 571 N N . VAL A 1 71 ? -2.265 -3.163 11.407 1.00 95.06 71 VAL A N 1
ATOM 572 C CA . VAL A 1 71 ? -2.577 -3.048 12.841 1.00 95.06 71 VAL A CA 1
ATOM 573 C C . VAL A 1 71 ? -3.200 -1.685 13.144 1.00 95.06 71 VAL A C 1
ATOM 575 O O . VAL A 1 71 ? -4.222 -1.610 13.830 1.00 95.06 71 VAL A O 1
ATOM 578 N N . SER A 1 72 ? -2.652 -0.608 12.578 1.00 94.81 72 SER A N 1
ATOM 579 C CA . SER A 1 72 ? -3.193 0.744 12.756 1.00 94.81 72 SER A CA 1
ATOM 580 C C . SER A 1 72 ? -4.604 0.884 12.176 1.00 94.81 72 SER A C 1
ATOM 582 O O . SER A 1 72 ? -5.478 1.456 12.826 1.00 94.81 72 SER A O 1
ATOM 584 N N . LEU A 1 73 ? -4.874 0.313 10.999 1.00 94.31 73 LEU A N 1
ATOM 585 C CA . LEU A 1 73 ? -6.207 0.308 10.388 1.00 94.31 73 LEU A CA 1
ATOM 586 C C . LEU A 1 73 ? -7.214 -0.517 11.204 1.00 94.31 73 LEU A C 1
ATOM 588 O O . LEU A 1 73 ? -8.357 -0.089 11.386 1.00 94.31 73 LEU A O 1
ATOM 592 N N . VAL A 1 74 ? -6.801 -1.666 11.747 1.00 93.44 74 VAL A N 1
ATOM 593 C CA . VAL A 1 74 ? -7.635 -2.492 12.638 1.00 93.44 74 VAL A CA 1
ATOM 594 C C . VAL A 1 74 ? -7.990 -1.716 13.910 1.00 93.44 74 VAL A C 1
ATOM 596 O O . VAL A 1 74 ? -9.166 -1.640 14.274 1.00 93.44 74 VAL A O 1
ATOM 599 N N . LEU A 1 75 ? -7.016 -1.047 14.537 1.00 91.25 75 LEU A N 1
ATOM 600 C CA . LEU A 1 75 ? -7.254 -0.179 15.696 1.00 91.25 75 LEU A CA 1
ATOM 601 C C . LEU A 1 75 ? -8.179 0.999 15.354 1.00 91.25 75 LEU A C 1
ATOM 603 O O . LEU A 1 75 ? -9.106 1.307 16.114 1.00 91.25 75 LEU A O 1
ATOM 607 N N . ALA A 1 76 ? -7.979 1.627 14.191 1.00 89.44 76 ALA A N 1
ATOM 608 C CA . ALA A 1 76 ? -8.837 2.702 13.705 1.00 89.44 76 ALA A CA 1
ATOM 609 C C . ALA A 1 76 ? -10.290 2.248 13.555 1.00 89.44 76 ALA A C 1
ATOM 611 O O . ALA A 1 76 ? -11.207 2.996 13.905 1.00 89.44 76 ALA A O 1
ATOM 612 N N . ARG A 1 77 ? -10.519 1.002 13.118 1.00 87.81 77 ARG A N 1
ATOM 613 C CA . ARG A 1 77 ? -11.870 0.466 12.912 1.00 87.81 77 ARG A CA 1
ATOM 614 C C . ARG A 1 77 ? -12.724 0.479 14.186 1.00 87.81 77 ARG A C 1
ATOM 616 O O . ARG A 1 77 ? -13.949 0.617 14.077 1.00 87.81 77 ARG A O 1
ATOM 623 N N . TRP A 1 78 ? -12.108 0.365 15.365 1.00 83.31 78 TRP A N 1
ATOM 624 C CA . TRP A 1 78 ? -12.804 0.415 16.658 1.00 83.31 78 TRP A CA 1
ATOM 625 C C . TRP A 1 78 ? -12.850 1.802 17.300 1.00 83.31 78 TRP A C 1
ATOM 627 O O . TRP A 1 78 ? -13.790 2.082 18.040 1.00 83.31 78 TRP A O 1
ATOM 637 N N . LYS A 1 79 ? -11.838 2.651 17.085 1.00 79.81 79 LYS A N 1
ATOM 638 C CA . LYS A 1 79 ? -11.643 3.878 17.882 1.00 79.81 79 LYS A CA 1
ATOM 639 C C . LYS A 1 79 ? -12.015 5.179 17.170 1.00 79.81 79 LYS A C 1
ATOM 641 O O . LYS A 1 79 ? -12.085 6.212 17.830 1.00 79.81 79 LYS A O 1
ATOM 646 N N . VAL A 1 80 ? -12.223 5.154 15.855 1.00 81.81 80 VAL A N 1
ATOM 647 C CA . VAL A 1 80 ? -12.296 6.368 15.032 1.00 81.81 80 VAL A CA 1
ATOM 648 C C . VAL A 1 80 ? -13.674 6.527 14.377 1.00 81.81 80 VAL A C 1
ATOM 650 O O . VAL A 1 80 ? -14.164 5.625 13.697 1.00 81.81 80 VAL A O 1
ATOM 653 N N . GLU A 1 81 ? -14.290 7.703 14.551 1.00 76.75 81 GLU A N 1
ATOM 654 C CA . GLU A 1 81 ? -15.451 8.138 13.755 1.00 76.75 81 GLU A CA 1
ATOM 655 C C . GLU A 1 81 ? -15.025 8.344 12.282 1.00 76.75 81 GLU A C 1
ATOM 657 O O . GLU A 1 81 ? -13.924 8.819 12.016 1.00 76.75 81 GLU A O 1
ATOM 662 N N . ASN A 1 82 ? -15.882 8.014 11.305 1.00 84.62 82 ASN A N 1
ATOM 663 C CA . ASN A 1 82 ? -15.576 8.076 9.857 1.00 84.62 82 ASN A CA 1
ATOM 664 C C . ASN A 1 82 ? -14.441 7.148 9.374 1.00 84.62 82 ASN A C 1
ATOM 666 O O . ASN A 1 82 ? -13.733 7.457 8.414 1.00 84.62 82 ASN A O 1
ATOM 670 N N . ARG A 1 83 ? -14.291 5.981 10.007 1.00 86.88 83 ARG A N 1
ATOM 671 C CA . ARG A 1 83 ? -13.303 4.944 9.652 1.00 86.88 83 ARG A CA 1
ATOM 672 C C . ARG A 1 83 ? -13.282 4.542 8.173 1.00 86.88 83 ARG A C 1
ATOM 674 O O . ARG A 1 83 ? -12.210 4.279 7.646 1.00 86.88 83 ARG A O 1
ATOM 681 N N . ASP A 1 84 ? -14.431 4.531 7.498 1.00 88.75 84 ASP A N 1
ATOM 682 C CA . ASP A 1 84 ? -14.505 4.119 6.092 1.00 88.75 84 ASP A CA 1
ATOM 683 C C . ASP A 1 84 ? -13.812 5.149 5.189 1.00 88.75 84 ASP A C 1
ATOM 685 O O . ASP A 1 84 ? -13.058 4.786 4.290 1.00 88.75 84 ASP A O 1
ATOM 689 N N . ARG A 1 85 ? -13.957 6.446 5.504 1.00 90.94 85 ARG A N 1
ATOM 690 C CA . ARG A 1 85 ? -13.240 7.521 4.808 1.00 90.94 85 ARG A CA 1
ATOM 691 C C . ARG A 1 85 ? -11.731 7.405 5.003 1.00 90.94 85 ARG A C 1
ATOM 693 O O . ARG A 1 85 ? -11.007 7.575 4.032 1.00 90.94 85 ARG A O 1
ATOM 700 N N . LEU A 1 86 ? -11.277 7.106 6.223 1.00 92.75 86 LEU A N 1
ATOM 701 C CA . LEU A 1 86 ? -9.856 6.903 6.530 1.00 92.75 86 LEU A CA 1
ATOM 702 C C . LEU A 1 86 ? -9.276 5.702 5.775 1.00 92.75 86 LEU A C 1
ATOM 704 O O . LEU A 1 86 ? -8.167 5.778 5.261 1.00 92.75 86 LEU A O 1
ATOM 708 N N . PHE A 1 87 ? -10.027 4.603 5.697 1.00 92.94 87 PHE A N 1
ATOM 709 C CA . PHE A 1 87 ? -9.607 3.412 4.963 1.00 92.94 87 PHE A CA 1
ATOM 710 C C . PHE A 1 87 ? -9.476 3.697 3.463 1.00 92.94 87 PHE A C 1
ATOM 712 O O . PHE A 1 87 ? -8.453 3.374 2.861 1.00 92.94 87 PHE A O 1
ATOM 719 N N . ILE A 1 88 ? -10.477 4.365 2.877 1.00 94.88 88 ILE A N 1
ATOM 720 C CA . ILE A 1 88 ? -10.457 4.765 1.465 1.00 94.88 88 ILE A CA 1
ATOM 721 C C . ILE A 1 88 ? -9.288 5.714 1.197 1.00 94.88 88 ILE A C 1
ATOM 723 O O . ILE A 1 88 ? -8.508 5.466 0.280 1.00 94.88 88 ILE A O 1
ATOM 727 N N . SER A 1 89 ? -9.121 6.770 1.999 1.00 96.19 89 SER A N 1
ATOM 728 C CA . SER A 1 89 ? -8.042 7.735 1.780 1.00 96.19 89 SER A CA 1
ATOM 729 C C . SER A 1 89 ? -6.668 7.091 1.944 1.00 96.19 89 SER A C 1
ATOM 731 O O . SER A 1 89 ? -5.819 7.281 1.079 1.00 96.19 89 SER A O 1
ATOM 733 N N . ALA A 1 90 ? -6.453 6.264 2.973 1.00 95.19 90 ALA A N 1
ATOM 734 C CA . ALA A 1 90 ? -5.211 5.507 3.135 1.00 95.19 90 ALA A CA 1
ATOM 735 C C . ALA A 1 90 ? -4.930 4.601 1.924 1.00 95.19 90 ALA A C 1
ATOM 737 O O . ALA A 1 90 ? -3.811 4.598 1.415 1.00 95.19 90 ALA A O 1
ATOM 738 N N . GLY A 1 91 ? -5.947 3.903 1.408 1.00 96.31 91 GLY A N 1
ATOM 739 C CA . GLY A 1 91 ? -5.834 3.108 0.184 1.00 96.31 91 GLY A CA 1
ATOM 740 C C . GLY A 1 91 ? -5.428 3.945 -1.034 1.00 96.31 91 GLY A C 1
ATOM 741 O O . GLY A 1 91 ? -4.521 3.553 -1.762 1.00 96.31 91 GLY A O 1
ATOM 742 N N . MET A 1 92 ? -6.024 5.127 -1.222 1.00 97.25 92 MET A N 1
ATOM 743 C CA . MET A 1 92 ? -5.661 6.047 -2.312 1.00 97.25 92 MET A CA 1
ATOM 744 C C . MET A 1 92 ? -4.223 6.562 -2.181 1.00 97.25 92 MET A C 1
ATOM 746 O O . MET A 1 92 ? -3.501 6.635 -3.171 1.00 97.25 92 MET A O 1
ATOM 750 N N . PHE A 1 93 ? -3.793 6.897 -0.963 1.00 96.56 93 PHE A N 1
ATOM 751 C CA . PHE A 1 93 ? -2.436 7.363 -0.684 1.00 96.56 93 PHE A CA 1
ATOM 752 C C . PHE A 1 93 ? -1.385 6.274 -0.917 1.00 96.56 93 PHE A C 1
ATOM 754 O O . PHE A 1 93 ? -0.356 6.552 -1.532 1.00 96.56 93 PHE A O 1
ATOM 761 N N . TYR A 1 94 ? -1.664 5.039 -0.488 1.00 97.19 94 TYR A N 1
ATOM 762 C CA . TYR A 1 94 ? -0.847 3.876 -0.833 1.00 97.19 94 TYR A CA 1
ATOM 763 C C . TYR A 1 94 ? -0.755 3.732 -2.350 1.00 97.19 94 TYR A C 1
ATOM 765 O O . TYR A 1 94 ? 0.342 3.644 -2.900 1.00 97.19 94 TYR A O 1
ATOM 773 N N . TRP A 1 95 ? -1.909 3.703 -3.023 1.00 97.31 95 TRP A N 1
ATOM 774 C CA . TRP A 1 95 ? -2.001 3.474 -4.461 1.00 97.31 95 TRP A CA 1
ATOM 775 C C . TRP A 1 95 ? -1.178 4.498 -5.244 1.00 97.31 95 TRP A C 1
ATOM 777 O O . TRP A 1 95 ? -0.323 4.127 -6.045 1.00 97.31 95 TRP A O 1
ATOM 787 N N . LEU A 1 96 ? -1.381 5.787 -4.952 1.00 97.12 96 LEU A N 1
ATOM 788 C CA . LEU A 1 96 ? -0.686 6.882 -5.621 1.00 97.12 96 LEU A CA 1
ATOM 789 C C . LEU A 1 96 ? 0.828 6.777 -5.433 1.00 97.12 96 LEU A C 1
ATOM 791 O O . LEU A 1 96 ? 1.574 6.914 -6.399 1.00 97.12 96 LEU A O 1
ATOM 795 N N . MET A 1 97 ? 1.285 6.494 -4.212 1.00 95.69 97 MET A N 1
ATOM 796 C CA . MET A 1 97 ? 2.717 6.371 -3.949 1.00 95.69 97 MET A CA 1
ATOM 797 C C . MET A 1 97 ? 3.345 5.136 -4.570 1.00 95.69 97 MET A C 1
ATOM 799 O O . MET A 1 97 ? 4.500 5.206 -4.983 1.00 95.69 97 MET A O 1
ATOM 803 N N . ALA A 1 98 ? 2.601 4.039 -4.690 1.00 93.75 98 ALA A N 1
ATOM 804 C CA . ALA A 1 98 ? 3.060 2.873 -5.430 1.00 93.75 98 ALA A CA 1
ATOM 805 C C . ALA A 1 98 ? 3.252 3.192 -6.917 1.00 93.75 98 ALA A C 1
ATOM 807 O O . ALA A 1 98 ? 4.290 2.840 -7.471 1.00 93.75 98 ALA A O 1
ATOM 808 N N . VAL A 1 99 ? 2.313 3.917 -7.539 1.00 93.62 99 VAL A N 1
ATOM 809 C CA . VAL A 1 99 ? 2.454 4.374 -8.933 1.00 93.62 99 VAL A CA 1
ATOM 810 C C . VAL A 1 99 ? 3.657 5.299 -9.085 1.00 93.62 99 VAL A C 1
ATOM 812 O O . VAL A 1 99 ? 4.514 5.042 -9.925 1.00 93.62 99 VAL A O 1
ATOM 815 N N . VAL A 1 100 ? 3.747 6.351 -8.264 1.00 92.31 100 VAL A N 1
ATOM 816 C CA . VAL A 1 100 ? 4.842 7.331 -8.338 1.00 92.31 100 VAL A CA 1
ATOM 817 C C . VAL A 1 100 ? 6.190 6.648 -8.144 1.00 92.31 100 VAL A C 1
ATOM 819 O O . VAL A 1 100 ? 7.096 6.860 -8.942 1.00 92.31 100 VAL A O 1
ATOM 822 N N . SER A 1 101 ? 6.318 5.805 -7.120 1.00 90.19 101 SER A N 1
ATOM 823 C CA . SER A 1 101 ? 7.568 5.105 -6.824 1.00 90.19 101 SER A CA 1
ATOM 824 C C . SER A 1 101 ? 7.976 4.161 -7.952 1.00 90.19 101 SER A C 1
ATOM 826 O O . SER A 1 101 ? 9.115 4.212 -8.406 1.00 90.19 101 SER A O 1
ATOM 828 N N . PHE A 1 102 ? 7.032 3.374 -8.479 1.00 88.25 102 PHE A N 1
ATOM 829 C CA . PHE A 1 102 ? 7.293 2.490 -9.613 1.00 88.25 102 PHE A CA 1
ATOM 830 C C . PHE A 1 102 ? 7.748 3.270 -10.853 1.00 88.25 102 PHE A C 1
ATOM 832 O O . PHE A 1 102 ? 8.759 2.933 -11.459 1.00 88.25 102 PHE A O 1
ATOM 839 N N . VAL A 1 103 ? 7.046 4.353 -11.205 1.00 87.12 103 VAL A N 1
ATOM 840 C CA . VAL A 1 103 ? 7.415 5.208 -12.345 1.00 87.12 103 VAL A CA 1
ATOM 841 C C . VAL A 1 103 ? 8.793 5.836 -12.144 1.00 87.12 103 VAL A C 1
ATOM 843 O O . VAL A 1 103 ? 9.588 5.862 -13.076 1.00 87.12 103 VAL A O 1
ATOM 846 N N . VAL A 1 104 ? 9.101 6.315 -10.937 1.00 86.31 104 VAL A N 1
ATOM 847 C CA . VAL A 1 104 ? 10.412 6.893 -10.615 1.00 86.31 104 VAL A CA 1
ATOM 848 C C . VAL A 1 104 ? 11.521 5.857 -10.783 1.00 86.31 104 VAL A C 1
ATOM 850 O O . VAL A 1 104 ? 12.521 6.158 -11.429 1.00 86.31 104 VAL A O 1
ATOM 853 N N . VAL A 1 105 ? 11.339 4.643 -10.260 1.00 83.50 105 VAL A N 1
ATOM 854 C CA . VAL A 1 105 ? 12.320 3.556 -10.406 1.00 83.50 105 VAL A CA 1
ATOM 855 C C . VAL A 1 105 ? 12.497 3.166 -11.871 1.00 83.50 105 VAL A C 1
ATOM 857 O O . VAL A 1 105 ? 13.620 2.989 -12.323 1.00 83.50 105 VAL A O 1
ATOM 860 N N . GLU A 1 106 ? 11.420 3.103 -12.645 1.00 80.94 106 GLU A N 1
ATOM 861 C CA . GLU A 1 106 ? 11.488 2.735 -14.060 1.00 80.94 106 GLU A CA 1
ATOM 862 C C . GLU A 1 106 ? 12.108 3.810 -14.959 1.00 80.94 106 GLU A C 1
ATOM 864 O O . GLU A 1 106 ? 12.801 3.485 -15.922 1.00 80.94 106 GLU A O 1
ATOM 869 N N . VAL A 1 107 ? 11.846 5.089 -14.676 1.00 82.00 107 VAL A N 1
ATOM 870 C CA . VAL A 1 107 ? 12.295 6.210 -15.518 1.00 82.00 107 VAL A CA 1
ATOM 871 C C . VAL A 1 107 ? 13.688 6.696 -15.124 1.00 82.00 107 VAL A C 1
ATOM 873 O O . VAL A 1 107 ? 14.487 7.022 -16.004 1.00 82.00 107 VAL A O 1
ATOM 876 N N . LEU A 1 108 ? 13.968 6.781 -13.820 1.00 78.56 108 LEU A N 1
ATOM 877 C CA . LEU A 1 108 ? 15.227 7.309 -13.283 1.00 78.56 108 LEU A CA 1
ATOM 878 C C . LEU A 1 108 ? 16.205 6.214 -12.856 1.00 78.56 108 LEU A C 1
ATOM 880 O O . LEU A 1 108 ? 17.381 6.510 -12.661 1.00 78.56 108 LEU A O 1
ATOM 884 N N . GLY A 1 109 ? 15.741 4.976 -12.680 1.00 68.75 109 GLY A N 1
ATOM 885 C CA . GLY A 1 109 ? 16.613 3.864 -12.336 1.00 68.75 109 GLY A CA 1
ATOM 886 C C . GLY A 1 109 ? 17.537 3.490 -13.489 1.00 68.75 109 GLY A C 1
ATOM 887 O O . GLY A 1 109 ? 17.184 3.580 -14.668 1.00 68.75 109 GLY A O 1
ATOM 888 N N . GLU A 1 110 ? 18.731 3.023 -13.138 1.00 64.12 110 GLU A N 1
ATOM 889 C CA . GLU A 1 110 ? 19.668 2.411 -14.077 1.00 64.12 110 GLU A CA 1
ATOM 890 C C . GLU A 1 110 ? 19.160 1.015 -14.438 1.00 64.12 110 GLU A C 1
ATOM 892 O O . GLU A 1 110 ? 19.626 -0.006 -13.933 1.00 64.12 110 GLU A O 1
ATOM 897 N N . ARG A 1 111 ? 18.109 0.970 -15.262 1.00 64.44 111 ARG A N 1
ATOM 898 C CA . ARG A 1 111 ? 17.500 -0.293 -15.649 1.00 64.44 111 ARG A CA 1
ATOM 899 C C . ARG A 1 111 ? 18.340 -0.981 -16.711 1.00 64.44 111 ARG A C 1
ATOM 901 O O . ARG A 1 111 ? 18.496 -0.522 -17.841 1.00 64.44 111 ARG A O 1
ATOM 908 N N . GLU A 1 112 ? 18.806 -2.147 -16.321 1.00 57.19 112 GLU A N 1
ATOM 909 C CA . GLU A 1 112 ? 19.503 -3.124 -17.128 1.00 57.19 112 GLU A CA 1
ATOM 910 C C . GLU A 1 112 ? 18.476 -3.902 -17.992 1.00 57.19 112 GLU A C 1
ATOM 912 O O . GLU A 1 112 ? 18.057 -5.014 -17.678 1.00 57.19 112 GLU A O 1
ATOM 917 N N . GLY A 1 113 ? 17.946 -3.263 -19.047 1.00 64.81 113 GLY A N 1
ATOM 918 C CA . GLY A 1 113 ? 16.957 -3.877 -19.947 1.00 64.81 113 GLY A CA 1
ATOM 919 C C . GLY A 1 113 ? 16.252 -2.908 -20.913 1.00 64.81 113 GLY A C 1
ATOM 920 O O . GLY A 1 113 ? 16.439 -1.693 -20.826 1.00 64.81 113 GLY A O 1
ATOM 921 N N . PRO A 1 114 ? 15.436 -3.426 -21.856 1.00 65.75 114 PRO A N 1
ATOM 922 C CA . PRO A 1 114 ? 14.656 -2.593 -22.767 1.00 65.75 114 PRO A CA 1
ATOM 923 C C . PRO A 1 114 ? 13.640 -1.750 -21.989 1.00 65.75 114 PRO A C 1
ATOM 925 O O . PRO A 1 114 ? 12.922 -2.252 -21.119 1.00 65.75 114 PRO A O 1
ATOM 928 N N . ARG A 1 115 ? 13.591 -0.454 -22.308 1.00 73.56 115 ARG A N 1
ATOM 929 C CA . ARG A 1 115 ? 12.647 0.482 -21.693 1.00 73.56 115 ARG A CA 1
ATOM 930 C C . ARG A 1 115 ? 11.225 0.153 -22.137 1.00 73.56 115 ARG A C 1
ATOM 932 O O . ARG A 1 115 ? 10.993 -0.122 -23.311 1.00 73.56 115 ARG A O 1
ATOM 939 N N . ARG A 1 116 ? 10.298 0.196 -21.183 1.00 78.62 116 ARG A N 1
ATOM 940 C CA . ARG A 1 116 ? 8.863 0.020 -21.428 1.00 78.62 116 ARG A CA 1
ATOM 941 C C . ARG A 1 116 ? 8.304 1.247 -22.136 1.00 78.62 116 ARG A C 1
ATOM 943 O O . ARG A 1 116 ? 8.733 2.368 -21.854 1.00 78.62 116 ARG A O 1
ATOM 950 N N . ASP A 1 117 ? 7.335 1.033 -23.018 1.00 86.88 117 ASP A N 1
ATOM 951 C CA . ASP A 1 117 ? 6.565 2.139 -23.590 1.00 86.88 117 ASP A CA 1
ATOM 952 C C . ASP A 1 117 ? 5.666 2.790 -22.518 1.00 86.88 117 ASP A C 1
ATOM 954 O O . ASP A 1 117 ? 5.343 2.181 -21.493 1.00 86.88 117 ASP A O 1
ATOM 958 N N . LEU A 1 118 ? 5.231 4.033 -22.744 1.00 85.56 118 LEU A N 1
ATOM 959 C CA . LEU A 1 118 ? 4.366 4.775 -21.822 1.00 85.56 118 LEU A CA 1
ATOM 960 C C . LEU A 1 118 ? 3.055 4.031 -21.532 1.00 85.56 118 LEU A C 1
ATOM 962 O O . LEU A 1 118 ? 2.591 4.040 -20.390 1.00 85.56 118 LEU A O 1
ATOM 966 N N . GLY A 1 119 ? 2.476 3.363 -22.538 1.00 86.56 119 GLY A N 1
ATOM 967 C CA . GLY A 1 119 ? 1.267 2.554 -22.360 1.00 86.56 119 GLY A CA 1
ATOM 968 C C . GLY A 1 119 ? 1.492 1.356 -21.432 1.00 86.56 119 GLY A C 1
ATOM 969 O O . GLY A 1 119 ? 0.688 1.102 -20.532 1.00 86.56 119 GLY A O 1
ATOM 970 N N . GLU A 1 120 ? 2.620 0.662 -21.592 1.00 84.25 120 GLU A N 1
ATOM 971 C CA . GLU A 1 120 ? 3.009 -0.462 -20.734 1.00 84.25 120 GLU A CA 1
ATOM 972 C C . GLU A 1 120 ? 3.307 0.000 -19.306 1.00 84.25 120 GLU A C 1
ATOM 974 O O . GLU A 1 120 ? 2.878 -0.635 -18.342 1.00 84.25 120 GLU A O 1
ATOM 979 N N . LEU A 1 121 ? 3.998 1.134 -19.156 1.00 85.56 121 LEU A N 1
ATOM 980 C CA . LEU A 1 121 ? 4.314 1.719 -17.858 1.00 85.56 121 LEU A CA 1
ATOM 981 C C . LEU A 1 121 ? 3.040 2.114 -17.098 1.00 85.56 121 LEU A C 1
ATOM 983 O O . LEU A 1 121 ? 2.909 1.813 -15.908 1.00 85.56 121 LEU A O 1
ATOM 987 N N . ALA A 1 122 ? 2.077 2.740 -17.780 1.00 88.12 122 ALA A N 1
ATOM 988 C CA . ALA A 1 122 ? 0.789 3.105 -17.195 1.00 88.12 122 ALA A CA 1
ATOM 989 C C . ALA A 1 122 ? -0.006 1.865 -16.756 1.00 88.12 122 ALA A C 1
ATOM 991 O O . ALA A 1 122 ? -0.524 1.822 -15.639 1.00 88.12 122 ALA A O 1
ATOM 992 N N . PHE A 1 123 ? -0.056 0.828 -17.596 1.00 89.38 123 PHE A N 1
ATOM 993 C CA . PHE A 1 123 ? -0.766 -0.408 -17.275 1.00 89.38 123 PHE A CA 1
ATOM 994 C C . PHE A 1 123 ? -0.123 -1.161 -16.101 1.00 89.38 123 PHE A C 1
ATOM 996 O O . PHE A 1 123 ? -0.812 -1.536 -15.148 1.00 89.38 123 PHE A O 1
ATOM 1003 N N . ILE A 1 124 ? 1.199 -1.352 -16.131 1.00 87.44 124 ILE A N 1
ATOM 1004 C CA . ILE A 1 124 ? 1.917 -2.101 -15.093 1.00 87.44 124 ILE A CA 1
ATOM 1005 C C . ILE A 1 124 ? 1.894 -1.340 -13.767 1.00 87.44 124 ILE A C 1
ATOM 1007 O O . ILE A 1 124 ? 1.631 -1.954 -12.736 1.00 87.44 124 ILE A O 1
ATOM 1011 N N . SER A 1 125 ? 2.092 -0.018 -13.768 1.00 89.69 125 SER A N 1
ATOM 1012 C CA . SER A 1 125 ? 2.016 0.784 -12.537 1.00 89.69 125 SER A CA 1
ATOM 1013 C C . SER A 1 125 ? 0.626 0.722 -11.897 1.00 89.69 125 SER A C 1
ATOM 1015 O O . SER A 1 125 ? 0.520 0.510 -10.687 1.00 89.69 125 SER A O 1
ATOM 1017 N N . PHE A 1 126 ? -0.441 0.809 -12.702 1.00 93.06 126 PHE A N 1
ATOM 1018 C CA . PHE A 1 126 ? -1.816 0.629 -12.235 1.00 93.06 126 PHE A CA 1
ATOM 1019 C C . PHE A 1 126 ? -2.023 -0.759 -11.622 1.00 93.06 126 PHE A C 1
ATOM 1021 O O . PHE A 1 126 ? -2.579 -0.876 -10.525 1.00 93.06 126 PHE A O 1
ATOM 1028 N N . TYR A 1 127 ? -1.572 -1.809 -12.313 1.00 90.88 127 TYR A N 1
ATOM 1029 C CA . TYR A 1 127 ? -1.692 -3.188 -11.846 1.00 90.88 127 TYR A CA 1
ATOM 1030 C C . TYR A 1 127 ? -0.939 -3.404 -10.528 1.00 90.88 127 TYR A C 1
ATOM 1032 O O . TYR A 1 127 ? -1.522 -3.887 -9.560 1.00 90.88 127 TYR A O 1
ATOM 1040 N N . VAL A 1 128 ? 0.325 -2.979 -10.459 1.00 89.06 128 VAL A N 1
ATOM 1041 C CA . VAL A 1 128 ? 1.185 -3.079 -9.271 1.00 89.06 128 VAL A CA 1
ATOM 1042 C C . VAL A 1 128 ? 0.562 -2.358 -8.080 1.00 89.06 128 VAL A C 1
ATOM 1044 O O . VAL A 1 128 ? 0.444 -2.938 -6.997 1.00 89.06 128 VAL A O 1
ATOM 1047 N N . ALA A 1 129 ? 0.133 -1.109 -8.265 1.00 93.75 129 ALA A N 1
ATOM 1048 C CA . ALA A 1 129 ? -0.474 -0.322 -7.200 1.00 93.75 129 ALA A CA 1
ATOM 1049 C C . ALA A 1 129 ? -1.784 -0.955 -6.710 1.00 93.75 129 ALA A C 1
ATOM 1051 O O . ALA A 1 129 ? -2.004 -1.085 -5.503 1.00 93.75 129 ALA A O 1
ATOM 1052 N N . SER A 1 130 ? -2.621 -1.424 -7.638 1.00 95.25 130 SER A N 1
ATOM 1053 C CA . SER A 1 130 ? -3.886 -2.088 -7.315 1.00 95.25 130 SER A CA 1
ATOM 1054 C C . SER A 1 130 ? -3.667 -3.415 -6.590 1.00 95.25 130 SER A C 1
ATOM 1056 O O . SER A 1 130 ? -4.351 -3.684 -5.605 1.00 95.25 130 SER A O 1
ATOM 1058 N N . ALA A 1 131 ? -2.681 -4.215 -7.005 1.00 91.94 131 ALA A N 1
ATOM 1059 C CA . ALA A 1 131 ? -2.328 -5.468 -6.343 1.00 91.94 131 ALA A CA 1
ATOM 1060 C C . ALA A 1 131 ? -1.878 -5.237 -4.891 1.00 91.94 131 ALA A C 1
ATOM 1062 O O . ALA A 1 131 ? -2.323 -5.949 -3.988 1.00 91.94 131 ALA A O 1
ATOM 1063 N N . GLY A 1 132 ? -1.063 -4.206 -4.643 1.00 91.81 132 GLY A N 1
ATOM 1064 C CA . GLY A 1 132 ? -0.627 -3.837 -3.292 1.00 91.81 132 GLY A CA 1
ATOM 1065 C C . GLY A 1 132 ? -1.788 -3.401 -2.391 1.00 91.81 132 GLY A C 1
ATOM 1066 O O . GLY A 1 132 ? -1.911 -3.866 -1.252 1.00 91.81 132 GLY A O 1
ATOM 1067 N N . VAL A 1 133 ? -2.697 -2.569 -2.914 1.00 95.56 133 VAL A N 1
ATOM 1068 C CA . VAL A 1 133 ? -3.907 -2.158 -2.182 1.00 95.56 133 VAL A CA 1
ATOM 1069 C C . VAL A 1 133 ? -4.816 -3.352 -1.908 1.00 95.56 133 VAL A C 1
ATOM 1071 O O . VAL A 1 133 ? -5.208 -3.554 -0.762 1.00 95.56 133 VAL A O 1
ATOM 1074 N N . MET A 1 134 ? -5.112 -4.180 -2.912 1.00 95.50 134 MET A N 1
ATOM 1075 C CA . MET A 1 134 ? -5.961 -5.366 -2.748 1.00 95.50 134 MET A CA 1
ATOM 1076 C C . MET A 1 134 ? -5.383 -6.343 -1.724 1.00 95.50 134 MET A C 1
ATOM 1078 O O . MET A 1 134 ? -6.114 -6.836 -0.868 1.00 95.50 134 MET A O 1
ATOM 1082 N N . THR A 1 135 ? -4.068 -6.562 -1.750 1.00 93.06 135 THR A N 1
ATOM 1083 C CA . THR A 1 135 ? -3.367 -7.386 -0.756 1.00 93.06 135 THR A CA 1
ATOM 1084 C C . THR A 1 135 ? -3.548 -6.813 0.649 1.00 93.06 135 THR A C 1
ATOM 1086 O O . THR A 1 135 ? -3.947 -7.528 1.567 1.00 93.06 135 THR A O 1
ATOM 1089 N N . THR A 1 136 ? -3.353 -5.501 0.810 1.00 94.06 136 THR A N 1
ATOM 1090 C CA . THR A 1 136 ? -3.557 -4.805 2.090 1.00 94.06 136 THR A CA 1
ATOM 1091 C C . THR A 1 136 ? -5.000 -4.938 2.584 1.00 94.06 136 THR A C 1
ATOM 1093 O O . THR A 1 136 ? -5.226 -5.204 3.764 1.00 94.06 136 THR A O 1
ATOM 1096 N N . VAL A 1 137 ? -5.982 -4.805 1.687 1.00 95.19 137 VAL A N 1
ATOM 1097 C CA . VAL A 1 137 ? -7.414 -4.950 1.991 1.00 95.19 137 VAL A CA 1
ATOM 1098 C C . VAL A 1 137 ? -7.733 -6.365 2.477 1.00 95.19 137 VAL A C 1
ATOM 1100 O O . VAL A 1 137 ? -8.385 -6.524 3.511 1.00 95.19 137 VAL A O 1
ATOM 1103 N N . VAL A 1 138 ? -7.251 -7.393 1.773 1.00 95.94 138 VAL A N 1
ATOM 1104 C CA . VAL A 1 138 ? -7.454 -8.801 2.150 1.00 95.94 138 VAL A CA 1
ATOM 1105 C C . VAL A 1 138 ? -6.843 -9.089 3.521 1.00 95.94 138 VAL A C 1
ATOM 1107 O O . VAL A 1 138 ? -7.526 -9.621 4.397 1.00 95.94 138 VAL A O 1
ATOM 1110 N N . ILE A 1 139 ? -5.589 -8.682 3.745 1.00 94.88 139 ILE A N 1
ATOM 1111 C CA . ILE A 1 139 ? -4.897 -8.886 5.026 1.00 94.88 139 ILE A CA 1
ATOM 1112 C C . ILE A 1 139 ? -5.620 -8.146 6.155 1.00 94.88 139 ILE A C 1
ATOM 1114 O O . ILE A 1 139 ? -5.807 -8.707 7.234 1.00 94.88 139 ILE A O 1
ATOM 1118 N N . PHE A 1 140 ? -6.080 -6.917 5.909 1.00 94.75 140 PHE A N 1
ATOM 1119 C CA . PHE A 1 140 ? -6.872 -6.160 6.873 1.00 94.75 140 PHE A CA 1
ATOM 1120 C C . PHE A 1 140 ? -8.147 -6.907 7.282 1.00 94.75 140 PHE A C 1
ATOM 1122 O O . PHE A 1 140 ? -8.411 -7.041 8.479 1.00 94.75 140 PHE A O 1
ATOM 1129 N N . PHE A 1 141 ? -8.927 -7.414 6.322 1.00 93.88 141 PHE A N 1
ATOM 1130 C CA . PHE A 1 141 ? -10.160 -8.139 6.634 1.00 93.88 141 PHE A CA 1
ATOM 1131 C C . PHE A 1 141 ? -9.890 -9.441 7.389 1.00 93.88 141 PHE A C 1
ATOM 1133 O O . PHE A 1 141 ? -10.604 -9.734 8.349 1.00 93.88 141 PHE A O 1
ATOM 1140 N N . LEU A 1 142 ? -8.841 -10.181 7.016 1.00 93.88 142 LEU A N 1
ATOM 1141 C CA . LEU A 1 142 ? -8.410 -11.380 7.738 1.00 93.88 142 LEU A CA 1
ATOM 1142 C C . LEU A 1 142 ? -8.018 -11.051 9.184 1.00 93.88 142 LEU A C 1
ATOM 1144 O O . LEU A 1 142 ? -8.546 -11.655 10.119 1.00 93.88 142 LEU A O 1
ATOM 1148 N N . ALA A 1 143 ? -7.156 -10.052 9.385 1.00 93.31 143 ALA A N 1
ATOM 1149 C CA . ALA A 1 143 ? -6.730 -9.619 10.713 1.00 93.31 143 ALA A CA 1
ATOM 1150 C C . ALA A 1 143 ? -7.923 -9.153 11.562 1.00 93.31 143 ALA A C 1
ATOM 1152 O O . ALA A 1 143 ? -8.071 -9.549 12.720 1.00 93.31 143 ALA A O 1
ATOM 1153 N N . TYR A 1 144 ? -8.823 -8.361 10.977 1.00 91.44 144 TYR A N 1
ATOM 1154 C CA . TYR A 1 144 ? -10.026 -7.893 11.656 1.00 91.44 144 TYR A CA 1
ATOM 1155 C C . TYR A 1 144 ? -10.960 -9.043 12.055 1.00 91.44 144 TYR A C 1
ATOM 1157 O O . TYR A 1 144 ? -11.484 -9.044 13.175 1.00 91.44 144 TYR A O 1
ATOM 1165 N N . ALA A 1 145 ? -11.152 -10.029 11.174 1.00 89.81 145 ALA A N 1
ATOM 1166 C CA . ALA A 1 145 ? -11.965 -11.210 11.445 1.00 89.81 145 ALA A CA 1
ATOM 1167 C C . ALA A 1 145 ? -11.381 -12.048 12.593 1.00 89.81 145 ALA A C 1
ATOM 1169 O O . ALA A 1 145 ? -12.121 -12.431 13.498 1.00 89.81 145 ALA A O 1
ATOM 1170 N N . ILE A 1 146 ? -10.060 -12.259 12.612 1.00 91.62 146 ILE A N 1
ATOM 1171 C CA . ILE A 1 146 ? -9.365 -13.000 13.677 1.00 91.62 146 ILE A CA 1
ATOM 1172 C C . ILE A 1 146 ? -9.545 -12.315 15.034 1.00 91.62 146 ILE A C 1
ATOM 1174 O O . ILE A 1 146 ? -9.918 -12.970 16.013 1.00 91.62 146 ILE A O 1
ATOM 1178 N N . VAL A 1 147 ? -9.328 -10.996 15.107 1.00 88.75 147 VAL A N 1
ATOM 1179 C CA . VAL A 1 147 ? -9.446 -10.283 16.388 1.00 88.75 147 VAL A CA 1
ATOM 1180 C C . VAL A 1 147 ? -10.902 -10.224 16.854 1.00 88.75 147 VAL A C 1
ATOM 1182 O O . VAL A 1 147 ? -11.194 -10.455 18.029 1.00 88.75 147 VAL A O 1
ATOM 1185 N N . SER A 1 148 ? -11.838 -9.981 15.934 1.00 86.38 148 SER A N 1
ATOM 1186 C CA . SER A 1 148 ? -13.265 -9.920 16.267 1.00 86.38 148 SER A CA 1
ATOM 1187 C C . SER A 1 148 ? -13.807 -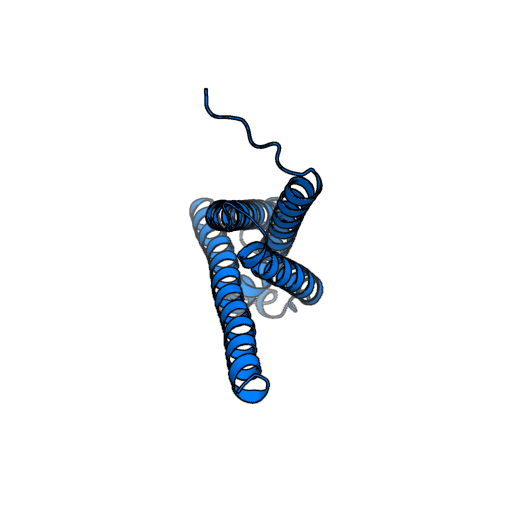11.290 16.693 1.00 86.38 148 SER A C 1
ATOM 1189 O O . SER A 1 148 ? -14.503 -11.382 17.705 1.00 86.38 148 SER A O 1
ATOM 1191 N N . GLY A 1 149 ? -13.436 -12.365 15.991 1.00 82.50 149 GLY A N 1
ATOM 1192 C CA . GLY A 1 149 ? -13.817 -13.740 16.327 1.00 82.50 149 GLY A CA 1
ATOM 1193 C C . GLY A 1 149 ? -13.284 -14.180 17.691 1.00 82.50 149 GLY A C 1
ATOM 1194 O O . GLY A 1 149 ? -14.043 -14.689 18.516 1.00 82.50 149 GLY A O 1
ATOM 1195 N N . SER A 1 150 ? -12.015 -13.881 17.978 1.00 78.19 150 SER A N 1
ATOM 1196 C CA . SER A 1 150 ? -11.393 -14.160 19.282 1.00 78.19 150 SER A CA 1
ATOM 1197 C C . SER A 1 150 ? -12.107 -13.441 20.433 1.00 78.19 150 SER A C 1
ATOM 1199 O O . SER A 1 150 ? -12.331 -14.024 21.494 1.00 78.19 150 SER A O 1
ATOM 1201 N N . SER A 1 151 ? -12.534 -12.190 20.218 1.00 74.75 151 SER A N 1
ATOM 1202 C CA . SER A 1 151 ? -13.247 -11.412 21.241 1.00 74.75 151 SER A CA 1
ATOM 1203 C C . SER A 1 151 ? -14.623 -11.994 21.598 1.00 74.75 151 SER A C 1
ATOM 1205 O O . SER A 1 151 ? -15.033 -11.957 22.761 1.00 74.75 151 SER A O 1
ATOM 1207 N N . LEU A 1 152 ? -15.323 -12.574 20.616 1.00 73.75 152 LEU A N 1
ATOM 1208 C CA . LEU A 1 152 ? -16.613 -13.237 20.820 1.00 73.75 152 LEU A CA 1
ATOM 1209 C C . LEU A 1 152 ? -16.452 -14.565 21.561 1.00 73.75 152 LEU A C 1
ATOM 1211 O O . LEU A 1 152 ? -17.234 -14.851 22.468 1.00 73.75 152 LEU A O 1
ATOM 1215 N N . LEU A 1 153 ? -15.432 -15.352 21.205 1.00 70.44 153 LEU A N 1
ATOM 1216 C CA . LEU A 1 153 ? -15.120 -16.614 21.876 1.00 70.44 153 LEU A CA 1
ATOM 1217 C C . LEU A 1 153 ? -14.784 -16.384 23.357 1.00 70.44 153 LEU A C 1
ATOM 1219 O O . LEU A 1 153 ? -15.351 -17.043 24.222 1.00 70.44 153 LEU A O 1
ATOM 1223 N N . TYR A 1 154 ? -13.937 -15.393 23.653 1.00 77.50 154 TYR A N 1
ATOM 1224 C CA . TYR A 1 154 ? -13.578 -15.036 25.027 1.00 77.50 154 TYR A CA 1
ATOM 1225 C C . TYR A 1 154 ? -14.807 -14.647 25.862 1.00 77.50 154 TYR A C 1
ATOM 1227 O O . TYR A 1 154 ? -15.003 -15.166 26.959 1.00 77.50 154 TYR A O 1
ATOM 1235 N N . ARG A 1 155 ? -15.693 -13.795 25.325 1.00 76.94 155 ARG A N 1
ATOM 1236 C CA . ARG A 1 155 ? -16.939 -13.428 26.022 1.00 76.94 155 ARG A CA 1
ATOM 1237 C C . ARG A 1 155 ? -17.820 -14.636 26.331 1.00 76.94 155 ARG A C 1
ATOM 1239 O O . ARG A 1 155 ? -18.427 -14.670 27.390 1.00 76.94 155 ARG A O 1
ATOM 1246 N N . ARG A 1 156 ? -17.891 -15.616 25.427 1.00 79.75 156 ARG A N 1
ATOM 1247 C CA . ARG A 1 156 ? -18.684 -16.834 25.646 1.00 79.75 156 ARG A CA 1
ATOM 1248 C C . ARG A 1 156 ? -18.076 -17.773 26.682 1.00 79.75 156 ARG A C 1
ATOM 1250 O O . ARG A 1 156 ? -18.834 -18.457 27.343 1.00 79.75 156 ARG A O 1
ATOM 1257 N N . LEU A 1 157 ? -16.749 -17.830 26.788 1.00 79.69 157 LEU A N 1
ATOM 1258 C CA . LEU A 1 157 ? -16.058 -18.770 27.677 1.00 79.69 157 LEU A CA 1
ATOM 1259 C C . LEU A 1 157 ? -15.909 -18.264 29.116 1.00 79.69 157 LEU A C 1
ATOM 1261 O O . LEU A 1 157 ? -15.821 -19.076 30.028 1.00 79.69 157 LEU A O 1
ATOM 1265 N N . PHE A 1 158 ? -15.842 -16.946 29.321 1.00 74.00 158 PHE A N 1
ATOM 1266 C CA . PHE A 1 158 ? -15.483 -16.363 30.623 1.00 74.00 158 PHE A CA 1
ATOM 1267 C C . PHE A 1 158 ? -16.562 -15.462 31.238 1.00 74.00 158 PHE A C 1
ATOM 1269 O O . PHE A 1 158 ? -16.394 -14.995 32.361 1.00 74.00 158 PHE A O 1
ATOM 1276 N N . HIS A 1 159 ? -17.654 -15.196 30.517 1.00 70.44 159 HIS A N 1
ATOM 1277 C CA . HIS A 1 159 ? -18.784 -14.398 31.009 1.00 70.44 159 HIS A CA 1
ATOM 1278 C C . HIS A 1 159 ? -20.142 -15.117 30.882 1.00 70.44 159 HIS A C 1
ATOM 1280 O O . HIS A 1 159 ? -21.181 -14.457 30.919 1.00 70.44 159 HIS A O 1
ATOM 1286 N N . SER A 1 160 ? -20.134 -16.445 30.728 1.00 53.03 160 SER A N 1
ATOM 1287 C CA . SER A 1 160 ? -21.296 -17.332 30.910 1.00 53.03 160 SER A CA 1
ATOM 1288 C C . SER A 1 160 ? -21.337 -17.869 32.334 1.00 53.03 160 SER A C 1
ATOM 1290 O O . SER A 1 160 ? -22.434 -17.878 32.923 1.00 53.03 160 SER A O 1
#

pLDDT: mean 82.05, std 14.27, range [38.66, 97.31]

Sequence (160 aa):
MAGVKRLSWKIAGFWFAIHLLAWGTGFVWGAAADLTVFLLVRPSLPPPWRWLPPSDNYQLLYYSLLSLLVVSLVLARWKVENRDRLFISAGMFYWLMAVVSFVVVEVLGEREGPRRDLGELAFISFYVASAGVMTTVVIFFLAYAIVSGSSLLYRRLFHS

Foldseek 3Di:
DPPPPPDPVVQVVLLVVLLVLLLQLLLLLLQLCCLVVCVVCLVVDDPPSVVDDRDPPSPVVNVVSLVVNLVSLLVCVPPPDPSVVSLVSSLVSSLVNSLVNNCCCLPVNPDPDDRDDPVRSVVVSNVSSVVSSVVSVVVSVVVNCVVVVVVVVCCVPPVD

Radius of gyration: 19.71 Å; chains: 1; bounding box: 47×45×55 Å